Protein AF-A0A7C7QYH5-F1 (afdb_monomer)

Structure (mmCIF, N/CA/C/O backbone):
data_AF-A0A7C7QYH5-F1
#
_entry.id   AF-A0A7C7QYH5-F1
#
loop_
_atom_site.group_PDB
_atom_site.id
_atom_site.type_symbol
_atom_site.label_atom_id
_atom_site.label_alt_id
_atom_site.label_comp_id
_atom_site.label_asym_id
_atom_site.label_entity_id
_atom_site.label_seq_id
_atom_site.pdbx_PDB_ins_code
_atom_site.Cartn_x
_atom_site.Cartn_y
_atom_site.Cartn_z
_atom_site.occupancy
_atom_site.B_iso_or_equiv
_atom_site.auth_seq_id
_atom_site.auth_comp_id
_atom_site.auth_asym_id
_atom_site.auth_atom_id
_atom_site.pdbx_PDB_m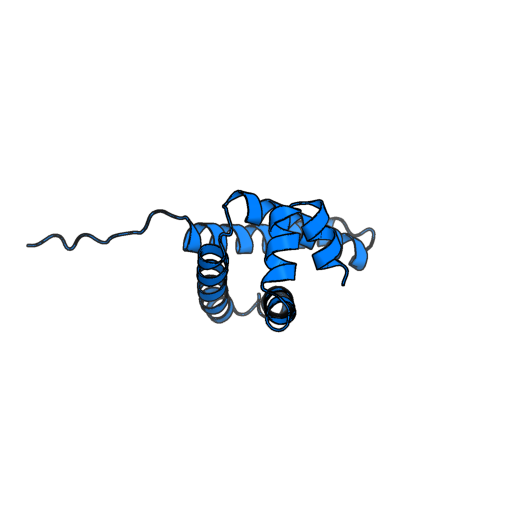odel_num
ATOM 1 N N . MET A 1 1 ? 4.311 10.397 9.741 1.00 55.09 1 MET A N 1
ATOM 2 C CA . MET A 1 1 ? 5.781 10.218 9.840 1.00 55.09 1 MET A CA 1
ATOM 3 C C . MET A 1 1 ? 6.195 8.800 10.260 1.00 55.09 1 MET A C 1
ATOM 5 O O . MET A 1 1 ? 7.300 8.419 9.902 1.00 55.09 1 MET A O 1
ATOM 9 N N . ALA A 1 2 ? 5.340 7.999 10.922 1.00 70.38 2 ALA A N 1
ATOM 10 C CA . ALA A 1 2 ? 5.680 6.640 11.377 1.00 70.38 2 ALA A CA 1
ATOM 11 C C . ALA A 1 2 ? 6.144 5.703 10.243 1.00 70.38 2 ALA A C 1
ATOM 13 O O . ALA A 1 2 ? 7.282 5.245 10.263 1.00 70.38 2 ALA A O 1
ATOM 14 N N . PHE A 1 3 ? 5.339 5.509 9.190 1.00 69.31 3 PHE A N 1
ATOM 15 C CA . PHE A 1 3 ? 5.657 4.575 8.095 1.00 69.31 3 PHE A CA 1
ATOM 16 C C . PHE A 1 3 ? 7.059 4.755 7.480 1.00 69.31 3 PHE A C 1
ATOM 18 O O . PHE A 1 3 ? 7.763 3.779 7.259 1.00 69.31 3 PHE A O 1
ATOM 25 N N . HIS A 1 4 ? 7.506 5.992 7.235 1.00 67.31 4 HIS A N 1
ATOM 26 C CA . HIS A 1 4 ? 8.836 6.242 6.664 1.00 67.31 4 HIS A CA 1
ATOM 27 C C . HIS A 1 4 ? 9.976 5.835 7.600 1.00 67.31 4 HIS A C 1
ATOM 29 O O . HIS A 1 4 ? 11.016 5.367 7.133 1.00 67.31 4 HIS A O 1
ATOM 35 N N . SER A 1 5 ? 9.777 6.012 8.907 1.00 75.00 5 SER A N 1
ATOM 36 C CA . SER A 1 5 ? 10.714 5.550 9.929 1.00 75.00 5 SER A CA 1
ATOM 37 C C . SER A 1 5 ? 10.817 4.021 9.897 1.00 75.00 5 SER A C 1
ATOM 39 O O . SER A 1 5 ? 11.918 3.479 9.782 1.00 75.00 5 SER A O 1
ATOM 41 N N . HIS A 1 6 ? 9.674 3.325 9.864 1.00 78.06 6 HIS A N 1
ATOM 42 C CA . HIS A 1 6 ? 9.630 1.862 9.768 1.00 78.06 6 HIS A CA 1
ATOM 43 C C . HIS A 1 6 ? 10.220 1.349 8.447 1.00 78.06 6 HIS A C 1
ATOM 45 O O . HIS A 1 6 ? 11.052 0.447 8.443 1.00 78.06 6 HIS A O 1
ATOM 51 N N . LEU A 1 7 ? 9.891 1.969 7.313 1.00 75.12 7 LEU A N 1
ATOM 52 C CA . LEU A 1 7 ? 10.441 1.572 6.018 1.00 75.12 7 LEU A CA 1
ATOM 53 C C . LEU A 1 7 ? 11.958 1.772 5.956 1.00 75.12 7 LEU A C 1
ATOM 55 O O . LEU A 1 7 ? 12.667 0.907 5.449 1.00 75.12 7 LEU A O 1
ATOM 59 N N . SER A 1 8 ? 12.472 2.875 6.504 1.00 78.06 8 SER A N 1
ATOM 60 C CA . SER A 1 8 ? 13.919 3.122 6.566 1.00 78.06 8 SER A CA 1
ATOM 61 C C . SER A 1 8 ? 14.636 2.106 7.456 1.00 78.06 8 SER A C 1
ATOM 63 O O . SER A 1 8 ? 15.781 1.761 7.175 1.00 78.06 8 SER A O 1
ATOM 65 N N . ARG A 1 9 ? 13.963 1.578 8.487 1.00 81.94 9 ARG A N 1
ATOM 66 C CA . ARG A 1 9 ? 14.471 0.477 9.316 1.00 81.94 9 ARG A CA 1
ATOM 67 C C . ARG A 1 9 ? 14.564 -0.833 8.525 1.00 81.94 9 ARG A C 1
ATOM 69 O O . ARG A 1 9 ? 15.592 -1.500 8.593 1.00 81.94 9 ARG A O 1
ATOM 76 N N . TYR A 1 10 ? 13.528 -1.192 7.763 1.00 76.19 10 TYR A N 1
ATOM 77 C CA . TYR A 1 10 ? 13.463 -2.480 7.050 1.00 76.19 10 TYR A CA 1
ATOM 78 C C . TYR A 1 10 ? 14.178 -2.492 5.693 1.00 76.19 10 TYR A C 1
ATOM 80 O O . TYR A 1 10 ? 14.671 -3.532 5.251 1.00 76.19 10 TYR A O 1
ATOM 88 N N . ALA A 1 11 ? 14.258 -1.347 5.022 1.00 71.62 11 ALA A N 1
ATOM 89 C CA . ALA A 1 11 ? 14.972 -1.178 3.764 1.00 71.62 11 ALA A CA 1
ATOM 90 C C . ALA A 1 11 ? 15.595 0.225 3.677 1.00 71.62 11 ALA A C 1
ATOM 92 O O . ALA A 1 11 ? 15.057 1.097 2.995 1.00 71.62 11 ALA A O 1
ATOM 93 N N . PRO A 1 12 ? 16.773 0.444 4.290 1.00 70.69 12 PRO A N 1
ATOM 94 C CA . PRO A 1 12 ? 17.411 1.760 4.363 1.00 70.69 12 PRO A CA 1
ATOM 95 C C . PRO A 1 12 ? 17.686 2.383 2.991 1.00 70.69 12 PRO A C 1
ATOM 97 O O . PRO A 1 12 ? 17.496 3.578 2.801 1.00 70.69 12 PRO A O 1
ATOM 100 N N . ALA A 1 13 ? 18.078 1.568 2.007 1.00 66.19 13 ALA A N 1
ATOM 101 C CA . ALA A 1 13 ? 18.301 2.023 0.635 1.00 66.19 13 ALA A CA 1
ATOM 102 C C . ALA A 1 13 ? 17.002 2.480 -0.049 1.00 66.19 13 ALA A C 1
ATOM 104 O O . ALA A 1 13 ? 17.012 3.448 -0.808 1.00 66.19 13 ALA A O 1
ATOM 105 N N . LEU A 1 14 ? 15.879 1.816 0.256 1.00 62.78 14 LEU A N 1
ATOM 106 C CA . LEU A 1 14 ? 14.568 2.263 -0.199 1.00 62.78 14 LEU A CA 1
ATOM 107 C C . LEU A 1 14 ? 14.143 3.507 0.562 1.00 62.78 14 LEU A C 1
ATOM 109 O O . LEU A 1 14 ? 13.702 4.432 -0.091 1.00 62.78 14 LEU A O 1
ATOM 113 N N . GLY A 1 15 ? 14.342 3.579 1.880 1.00 58.41 15 GLY A N 1
ATOM 114 C CA . GLY A 1 15 ? 14.061 4.768 2.686 1.00 58.41 15 GLY A CA 1
ATOM 115 C C . GLY A 1 15 ? 14.813 6.006 2.193 1.00 58.41 15 GLY A C 1
ATOM 116 O O . GLY A 1 15 ? 14.200 7.048 1.989 1.00 58.41 15 GLY A O 1
ATOM 117 N N . LEU A 1 16 ? 16.112 5.884 1.904 1.00 57.94 16 LEU A N 1
ATOM 118 C CA . LEU A 1 16 ? 16.947 6.967 1.374 1.00 57.94 16 LEU A CA 1
ATOM 119 C C . LEU A 1 16 ? 16.588 7.336 -0.071 1.00 57.94 16 LEU A C 1
ATOM 121 O O . LEU A 1 16 ? 16.468 8.519 -0.375 1.00 57.94 16 LEU A O 1
ATOM 125 N N . GLY A 1 17 ? 16.367 6.356 -0.955 1.00 54.25 17 GLY A N 1
ATOM 126 C CA . GLY A 1 17 ? 15.922 6.605 -2.334 1.00 54.25 17 GLY A CA 1
ATOM 127 C C . GLY A 1 17 ? 14.524 7.230 -2.397 1.00 54.25 17 GLY A C 1
ATOM 128 O O . GLY A 1 17 ? 14.302 8.186 -3.141 1.00 54.25 17 GLY A O 1
ATOM 129 N N . PHE A 1 18 ? 13.610 6.762 -1.541 1.00 51.06 18 PHE A N 1
ATOM 130 C CA . PHE A 1 18 ? 12.283 7.342 -1.347 1.00 51.06 18 PHE A CA 1
ATOM 131 C C . PHE A 1 18 ? 12.338 8.737 -0.757 1.00 51.06 18 PHE A C 1
ATOM 133 O O . PHE A 1 18 ? 11.470 9.515 -1.109 1.00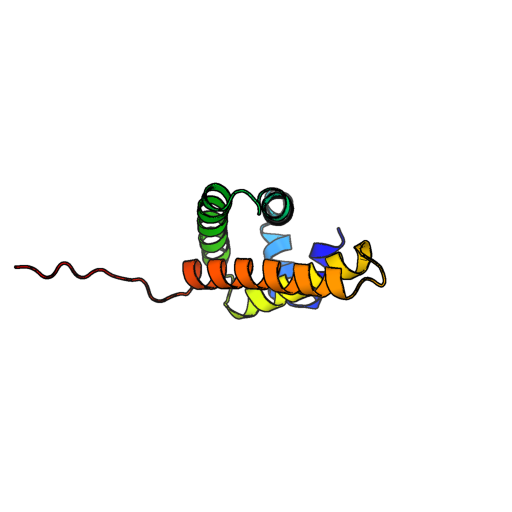 51.06 18 PHE A O 1
ATOM 140 N N . MET A 1 19 ? 13.294 9.047 0.126 1.00 50.06 19 MET A N 1
ATOM 141 C CA . MET A 1 19 ? 13.499 10.369 0.740 1.00 50.06 19 MET A CA 1
ATOM 142 C C . MET A 1 19 ? 14.254 11.346 -0.175 1.00 50.06 19 MET A C 1
ATOM 144 O O . MET A 1 19 ? 14.060 12.553 -0.060 1.00 50.06 19 MET A O 1
ATOM 148 N N . ALA A 1 20 ? 15.054 10.855 -1.123 1.00 49.78 20 ALA A N 1
ATOM 149 C CA . ALA A 1 20 ? 15.769 11.678 -2.098 1.00 49.78 20 ALA A CA 1
ATOM 150 C C . ALA A 1 20 ? 14.908 12.041 -3.327 1.00 49.78 20 ALA A C 1
ATOM 152 O O . ALA A 1 20 ? 14.973 13.170 -3.804 1.00 49.78 20 ALA A O 1
ATOM 153 N N . HIS A 1 21 ? 14.033 11.145 -3.807 1.00 47.44 21 HIS A N 1
ATOM 154 C CA . HIS A 1 21 ? 13.104 11.394 -4.934 1.00 47.44 21 HIS A CA 1
ATOM 155 C C . HIS A 1 21 ? 11.830 12.189 -4.531 1.00 47.44 21 HIS A C 1
ATOM 157 O O . HIS A 1 21 ? 10.838 12.269 -5.250 1.00 47.44 21 HIS A O 1
ATOM 163 N N . SER A 1 22 ? 11.854 12.771 -3.334 1.00 44.19 22 SER A N 1
ATOM 164 C CA . SER A 1 22 ? 10.729 12.817 -2.393 1.00 44.19 22 SER A CA 1
ATOM 165 C C . SER A 1 22 ? 10.186 14.177 -2.051 1.00 44.19 22 SER A C 1
ATOM 167 O O . SER A 1 22 ? 9.120 14.269 -1.441 1.00 44.19 22 SER A O 1
ATOM 169 N N . ALA A 1 23 ? 10.954 15.221 -2.358 1.00 47.94 23 ALA A N 1
ATOM 170 C CA . ALA A 1 23 ? 10.629 16.598 -2.027 1.00 47.94 23 ALA A CA 1
ATOM 171 C C . ALA A 1 23 ? 9.457 17.071 -2.917 1.00 47.94 23 ALA A C 1
ATOM 173 O O . ALA A 1 23 ? 9.628 17.899 -3.802 1.00 47.94 23 ALA A O 1
ATOM 174 N N . GLY A 1 24 ? 8.287 16.441 -2.752 1.00 50.34 24 GLY A N 1
ATOM 175 C CA . GLY A 1 24 ? 7.067 16.603 -3.544 1.00 50.34 24 GLY A CA 1
ATOM 176 C C . GLY A 1 24 ? 6.206 15.328 -3.663 1.00 50.34 24 GLY A C 1
ATOM 177 O O . GLY A 1 24 ? 5.005 15.397 -3.431 1.00 50.34 24 GLY A O 1
ATOM 178 N N . GLN A 1 25 ? 6.786 14.159 -3.982 1.00 46.41 25 GLN A N 1
ATOM 179 C CA . GLN A 1 25 ? 6.021 12.964 -4.417 1.00 46.41 25 GLN A CA 1
ATOM 180 C C . GLN A 1 25 ? 5.878 11.832 -3.382 1.00 46.41 25 GLN A C 1
ATOM 182 O O . GLN A 1 25 ? 4.992 10.986 -3.494 1.00 46.41 25 GLN A O 1
ATOM 187 N N . THR A 1 26 ? 6.702 11.790 -2.340 1.00 43.69 26 THR A N 1
ATOM 188 C CA . THR A 1 26 ? 6.722 10.643 -1.409 1.00 43.69 26 THR A CA 1
ATOM 189 C C . THR A 1 26 ? 5.566 10.647 -0.417 1.00 43.69 26 THR A C 1
ATOM 191 O O . THR A 1 26 ? 5.031 9.587 -0.087 1.00 43.69 26 THR A O 1
ATOM 194 N N . GLY A 1 27 ? 5.077 11.833 -0.038 1.00 50.22 27 GLY A N 1
ATOM 195 C CA . GLY A 1 27 ? 3.802 11.954 0.670 1.00 50.22 27 GLY A CA 1
ATOM 196 C C . GLY A 1 27 ? 2.641 11.368 -0.139 1.00 50.22 27 GLY A C 1
ATOM 197 O O . GLY A 1 27 ? 1.750 10.751 0.433 1.00 50.22 27 GLY A O 1
ATOM 198 N N . GLN A 1 28 ? 2.694 11.472 -1.470 1.00 55.00 28 GLN A N 1
ATOM 199 C CA . GLN A 1 28 ? 1.652 10.978 -2.362 1.00 55.00 28 GLN A CA 1
ATOM 200 C C . GLN A 1 28 ? 1.645 9.454 -2.455 1.00 55.00 28 GLN A C 1
ATOM 202 O O . GLN A 1 28 ? 0.573 8.867 -2.510 1.00 55.00 28 GLN A O 1
ATOM 207 N N . LEU A 1 29 ? 2.803 8.793 -2.413 1.00 54.16 29 LEU A N 1
ATOM 208 C CA . LEU A 1 29 ? 2.892 7.335 -2.528 1.00 54.16 29 LEU A CA 1
ATOM 209 C C . LEU A 1 29 ? 2.410 6.627 -1.252 1.00 54.16 29 LEU A C 1
ATOM 211 O O . LEU A 1 29 ? 1.629 5.679 -1.326 1.00 54.16 29 LEU A O 1
ATOM 215 N N . VAL A 1 30 ? 2.788 7.151 -0.082 1.00 54.56 30 VAL A N 1
ATOM 216 C CA 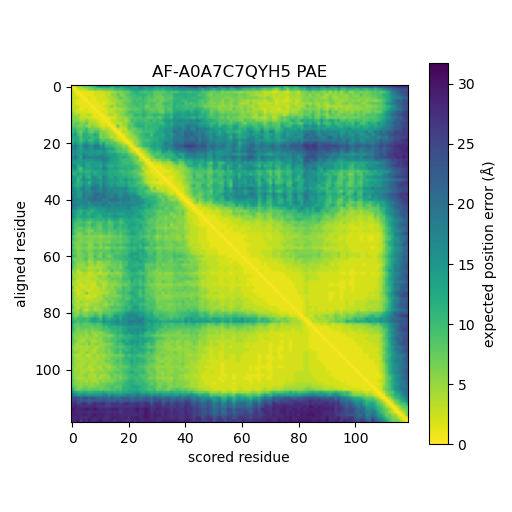. VAL A 1 30 ? 2.271 6.681 1.215 1.00 54.56 30 VAL A CA 1
ATOM 217 C C . VAL A 1 30 ? 0.790 7.008 1.365 1.00 54.56 30 VAL A C 1
ATOM 219 O O . VAL A 1 30 ? 0.020 6.128 1.729 1.00 54.56 30 VAL A O 1
ATOM 222 N N . ALA A 1 31 ? 0.361 8.218 0.994 1.00 59.66 31 ALA A N 1
ATOM 223 C CA . ALA A 1 31 ? -1.061 8.552 0.953 1.00 59.66 31 ALA A CA 1
ATOM 224 C C . ALA A 1 31 ? -1.834 7.662 -0.031 1.00 59.66 31 ALA A C 1
ATOM 226 O O . ALA A 1 31 ? -2.976 7.321 0.237 1.00 59.66 31 ALA A O 1
ATOM 227 N N . THR A 1 32 ? -1.220 7.238 -1.139 1.00 62.31 32 THR A N 1
ATOM 228 C CA . THR A 1 32 ? -1.840 6.316 -2.102 1.00 62.31 32 THR A CA 1
ATOM 229 C C . THR A 1 32 ? -2.007 4.925 -1.499 1.00 62.31 32 THR A C 1
ATOM 231 O O . THR A 1 32 ? -3.078 4.353 -1.647 1.00 62.31 32 THR A O 1
ATOM 234 N N . LEU A 1 33 ? -1.008 4.401 -0.777 1.00 59.94 33 LEU A N 1
ATOM 235 C CA . LEU A 1 33 ? -1.125 3.121 -0.063 1.00 59.94 33 LEU A CA 1
ATOM 236 C C . LEU A 1 33 ? -2.175 3.185 1.060 1.00 59.94 33 LEU A C 1
ATOM 238 O O . LEU A 1 33 ? -3.010 2.289 1.159 1.00 59.94 33 LEU A O 1
ATOM 242 N N . SER A 1 34 ? -2.195 4.264 1.849 1.00 59.09 34 SER A N 1
ATOM 243 C CA . SER A 1 34 ? -3.209 4.485 2.891 1.00 59.09 34 SER A CA 1
ATOM 244 C C . SER A 1 34 ? -4.616 4.682 2.317 1.00 59.09 34 SER A C 1
ATOM 246 O O . SER A 1 34 ? -5.577 4.139 2.849 1.00 59.09 34 SER A O 1
ATOM 248 N N . ASN A 1 35 ? -4.756 5.402 1.202 1.00 61.56 35 ASN A N 1
ATOM 249 C CA . ASN A 1 35 ? -6.039 5.556 0.515 1.00 61.56 35 ASN A CA 1
ATOM 250 C C . ASN A 1 35 ? -6.501 4.244 -0.125 1.00 61.56 35 ASN A C 1
ATOM 252 O O . ASN A 1 35 ? -7.697 3.999 -0.181 1.00 61.56 35 ASN A O 1
ATOM 256 N N . LEU A 1 36 ? -5.581 3.390 -0.580 1.00 61.69 36 LEU A N 1
ATOM 257 C CA . LEU A 1 36 ? -5.901 2.088 -1.167 1.00 61.69 36 LEU A CA 1
ATOM 258 C C . LEU A 1 36 ? -6.530 1.127 -0.166 1.00 61.69 36 LEU A C 1
ATOM 260 O O . LEU A 1 36 ? -7.456 0.400 -0.517 1.00 61.69 36 LEU A O 1
ATOM 264 N N . ILE A 1 37 ? -6.070 1.185 1.081 1.00 60.25 37 ILE A N 1
ATOM 265 C CA . ILE A 1 37 ? -6.710 0.505 2.203 1.00 60.25 37 ILE A CA 1
ATOM 266 C C . ILE A 1 37 ? -8.167 0.973 2.371 1.00 60.25 37 ILE A C 1
ATOM 268 O O . ILE A 1 37 ? -9.048 0.158 2.616 1.00 60.25 37 ILE A O 1
ATOM 272 N N . ALA A 1 38 ? -8.451 2.260 2.157 1.00 58.06 38 ALA A N 1
ATOM 273 C CA . ALA A 1 38 ? -9.804 2.809 2.262 1.00 58.06 38 ALA A CA 1
ATOM 274 C C . ALA A 1 38 ? -10.738 2.440 1.087 1.00 58.06 38 ALA A C 1
ATOM 276 O O . ALA A 1 38 ? -11.946 2.620 1.200 1.00 58.06 38 ALA A O 1
ATOM 277 N N . VAL A 1 39 ? -10.211 1.929 -0.034 1.00 58.88 39 VAL A N 1
ATOM 278 C CA . VAL A 1 39 ? -11.005 1.480 -1.201 1.00 58.88 39 VAL A CA 1
ATOM 279 C C . VAL A 1 39 ? -10.929 -0.031 -1.437 1.00 58.88 39 VAL A C 1
ATOM 281 O O . VAL A 1 39 ? -11.279 -0.496 -2.526 1.00 58.88 39 VAL A O 1
ATOM 284 N N . ILE A 1 40 ? -10.508 -0.811 -0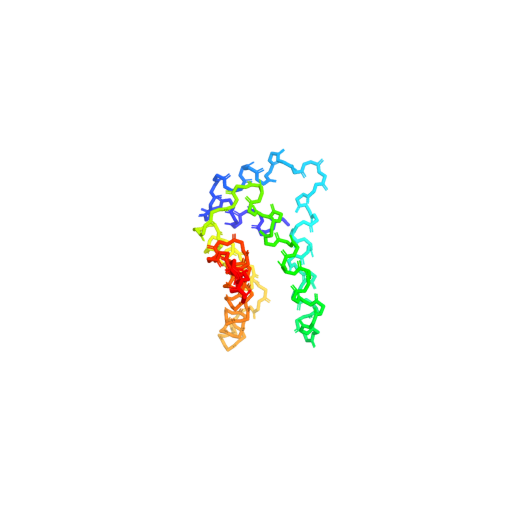.436 1.00 61.28 40 ILE A N 1
ATOM 285 C CA . ILE A 1 40 ? -10.334 -2.269 -0.548 1.00 61.28 40 ILE A CA 1
ATOM 286 C C . ILE A 1 40 ? -11.635 -3.002 -0.893 1.00 61.28 40 ILE A C 1
ATOM 288 O O . ILE A 1 40 ? -11.613 -3.960 -1.666 1.00 61.28 40 ILE A O 1
ATOM 292 N N . ASP A 1 41 ? -12.773 -2.460 -0.454 1.00 61.41 41 ASP A N 1
ATOM 293 C CA . ASP A 1 41 ? -14.116 -2.961 -0.775 1.00 61.41 41 ASP A CA 1
ATOM 294 C C . ASP A 1 41 ? -14.541 -2.672 -2.230 1.00 61.41 41 ASP A C 1
ATOM 296 O O . ASP A 1 41 ? -15.598 -3.105 -2.690 1.00 61.41 41 ASP A O 1
ATOM 300 N N . THR A 1 42 ? -13.702 -1.968 -2.999 1.00 64.81 42 THR A N 1
ATOM 301 C CA . THR A 1 42 ? -13.909 -1.631 -4.418 1.00 64.81 42 THR A CA 1
ATOM 302 C C . THR A 1 42 ? -12.848 -2.301 -5.306 1.00 64.81 42 THR A C 1
ATOM 304 O O . THR A 1 42 ? -11.930 -1.646 -5.818 1.00 64.81 42 THR A O 1
ATOM 307 N N . PRO A 1 43 ? -12.973 -3.615 -5.574 1.00 64.94 43 PRO A N 1
ATOM 308 C CA . PRO A 1 43 ? -11.899 -4.434 -6.145 1.00 64.94 43 PRO A CA 1
ATOM 309 C C . PRO A 1 43 ? -11.431 -3.990 -7.540 1.00 64.94 43 PRO A C 1
ATOM 311 O O . PRO A 1 43 ? -10.244 -4.085 -7.862 1.00 64.94 43 PRO A O 1
ATOM 314 N N . ASN A 1 44 ? -12.331 -3.463 -8.378 1.00 66.62 44 ASN A N 1
ATOM 315 C CA . ASN A 1 44 ? -11.975 -2.984 -9.720 1.00 66.62 44 ASN A CA 1
ATOM 316 C C . ASN A 1 44 ? -11.161 -1.682 -9.685 1.00 66.62 44 ASN A C 1
ATOM 318 O O . ASN A 1 44 ? -10.188 -1.543 -10.429 1.00 66.62 44 ASN A O 1
ATOM 322 N N . VAL A 1 45 ? -11.529 -0.747 -8.805 1.00 66.94 45 VAL A N 1
ATOM 323 C CA . VAL A 1 45 ? -10.815 0.529 -8.632 1.00 66.94 45 VAL A CA 1
ATOM 324 C C . VAL A 1 45 ? -9.443 0.271 -8.015 1.00 66.94 45 VAL A C 1
ATOM 326 O O . VAL A 1 45 ? -8.436 0.765 -8.530 1.00 66.94 45 VAL A O 1
ATOM 329 N N . ALA A 1 46 ? -9.393 -0.585 -6.991 1.00 69.94 46 ALA A N 1
ATOM 330 C CA . ALA A 1 46 ? -8.153 -1.005 -6.354 1.00 69.94 46 ALA A CA 1
ATOM 331 C C . ALA A 1 46 ? -7.186 -1.627 -7.373 1.00 69.94 46 ALA A C 1
ATOM 333 O O . ALA A 1 46 ? -6.036 -1.206 -7.465 1.00 69.94 46 ALA A O 1
ATOM 334 N N . ARG A 1 47 ? -7.647 -2.549 -8.231 1.00 73.81 47 ARG A N 1
ATOM 335 C CA . ARG A 1 47 ? -6.788 -3.212 -9.230 1.00 73.81 47 ARG A CA 1
ATOM 336 C C . ARG A 1 47 ? -6.105 -2.235 -10.193 1.00 73.81 47 ARG A C 1
ATOM 338 O O . ARG A 1 47 ? -4.912 -2.390 -10.474 1.00 73.81 47 ARG A O 1
ATOM 345 N N . VAL A 1 48 ? -6.834 -1.246 -10.718 1.00 77.06 48 VAL A N 1
ATOM 346 C CA . VAL A 1 48 ? -6.278 -0.261 -11.667 1.00 77.06 48 VAL A CA 1
ATOM 347 C C . VAL A 1 48 ? -5.225 0.612 -10.985 1.00 77.06 48 VAL A C 1
ATOM 349 O O . VAL A 1 48 ? -4.125 0.775 -11.521 1.00 77.06 48 VAL A O 1
ATOM 352 N N . GLN A 1 49 ? -5.530 1.120 -9.788 1.00 77.12 49 GLN A N 1
ATOM 353 C CA . GLN A 1 49 ? -4.608 1.960 -9.021 1.00 77.12 49 GLN A CA 1
ATOM 354 C C . GLN A 1 49 ? -3.355 1.184 -8.593 1.00 77.12 49 GLN A C 1
ATOM 356 O O . GLN A 1 49 ? -2.239 1.646 -8.836 1.00 77.12 49 GLN A O 1
ATOM 361 N N . LEU A 1 50 ? -3.522 -0.034 -8.067 1.00 80.81 50 LEU A N 1
ATOM 362 C CA . LEU A 1 50 ? -2.423 -0.920 -7.665 1.00 80.81 50 LEU A CA 1
ATOM 363 C C . LEU A 1 50 ? -1.495 -1.254 -8.827 1.00 80.81 50 LEU A C 1
ATOM 365 O O . LEU A 1 50 ? -0.277 -1.267 -8.66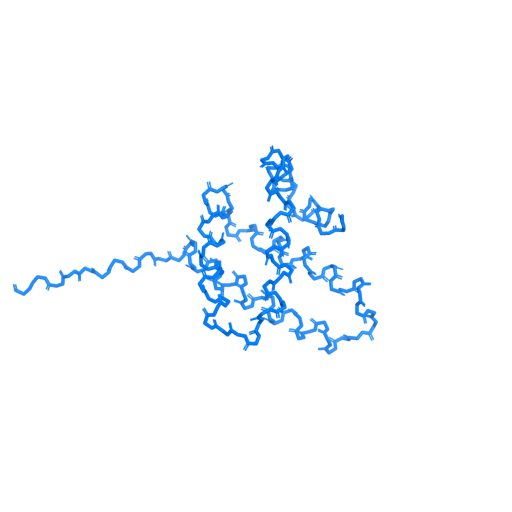6 1.00 80.81 50 LEU A O 1
ATOM 369 N N . SER A 1 51 ? -2.051 -1.469 -10.018 1.00 83.81 51 SER A N 1
ATOM 370 C CA . SER A 1 51 ? -1.249 -1.751 -11.209 1.00 83.81 51 SER A CA 1
ATOM 371 C C . SER A 1 51 ? -0.429 -0.539 -11.655 1.00 83.81 51 SER A C 1
ATOM 373 O O . SER A 1 51 ? 0.722 -0.683 -12.071 1.00 83.81 51 SER A O 1
ATOM 375 N N . GLY A 1 52 ? -1.009 0.665 -11.581 1.00 81.31 52 GLY A N 1
ATOM 376 C CA . GLY A 1 52 ? -0.294 1.917 -11.838 1.00 81.31 52 GLY A CA 1
ATOM 377 C C . GLY A 1 52 ? 0.856 2.119 -10.856 1.00 81.31 52 GLY A C 1
ATOM 378 O O . GLY A 1 52 ? 1.998 2.320 -11.276 1.00 81.31 52 GLY A O 1
ATOM 379 N N . LEU A 1 53 ? 0.563 1.957 -9.567 1.00 80.88 53 LEU A N 1
ATOM 380 C CA . LEU A 1 53 ? 1.522 2.096 -8.479 1.00 80.88 53 LEU A CA 1
ATOM 381 C C . LEU A 1 53 ? 2.666 1.077 -8.579 1.00 80.88 53 LEU A C 1
ATOM 383 O O . LEU A 1 53 ? 3.832 1.449 -8.499 1.00 80.88 53 LEU A O 1
ATOM 387 N N . ALA A 1 54 ? 2.359 -0.198 -8.833 1.00 84.69 54 ALA A N 1
ATOM 388 C CA . ALA A 1 54 ? 3.354 -1.256 -9.014 1.00 84.69 54 ALA A CA 1
ATOM 389 C C . ALA A 1 54 ? 4.358 -0.929 -10.134 1.00 84.69 54 ALA A C 1
ATOM 391 O O . ALA A 1 54 ? 5.569 -1.103 -9.975 1.00 84.69 54 ALA A O 1
ATOM 392 N N . ARG A 1 55 ? 3.872 -0.404 -11.268 1.00 84.38 55 ARG A N 1
ATOM 393 C CA . ARG A 1 55 ? 4.735 0.015 -12.384 1.00 84.38 55 ARG A CA 1
ATOM 394 C C . ARG A 1 55 ? 5.611 1.211 -12.018 1.00 84.38 55 ARG A C 1
ATOM 396 O O . ARG A 1 55 ? 6.794 1.197 -12.356 1.00 84.38 55 ARG A O 1
ATOM 403 N N . GLN A 1 56 ? 5.056 2.202 -11.319 1.00 79.31 56 GLN A N 1
ATOM 404 C CA . GLN A 1 56 ? 5.812 3.361 -10.834 1.00 79.31 56 GLN A CA 1
ATOM 405 C C . GLN A 1 56 ? 6.923 2.936 -9.870 1.00 79.31 56 GLN A C 1
ATOM 407 O O . GLN A 1 56 ? 8.085 3.284 -10.080 1.00 79.31 56 GLN A O 1
ATOM 412 N N . LEU A 1 57 ? 6.601 2.100 -8.880 1.00 78.62 57 LEU A N 1
ATOM 413 C CA . LEU A 1 57 ? 7.574 1.560 -7.931 1.00 78.62 57 LEU A CA 1
ATOM 414 C C . LEU A 1 57 ? 8.704 0.815 -8.638 1.00 78.62 57 LEU A C 1
ATOM 416 O O . LEU A 1 57 ? 9.878 1.058 -8.363 1.00 78.62 57 LEU A O 1
ATOM 420 N N . ARG A 1 58 ? 8.371 -0.044 -9.604 1.00 84.00 58 ARG A N 1
ATOM 421 C CA . ARG A 1 58 ? 9.376 -0.735 -10.416 1.00 84.00 58 ARG A CA 1
ATOM 422 C C . ARG A 1 58 ? 10.267 0.235 -11.184 1.00 84.00 58 ARG A C 1
ATOM 424 O O . ARG A 1 58 ? 11.477 0.037 -11.211 1.00 84.00 58 ARG A O 1
ATOM 431 N N . SER A 1 59 ? 9.692 1.266 -11.811 1.00 76.50 59 SER A N 1
ATOM 432 C CA . SER A 1 59 ? 10.481 2.278 -12.530 1.00 76.50 59 SER A CA 1
ATOM 433 C C . SER A 1 59 ? 11.403 3.077 -11.608 1.00 76.50 59 SER A C 1
ATOM 435 O O . SER A 1 59 ? 12.484 3.466 -12.032 1.00 76.50 59 SER A O 1
ATOM 437 N N . ALA A 1 60 ? 11.025 3.234 -10.338 1.00 71.62 60 ALA A N 1
ATOM 438 C CA . ALA A 1 60 ? 11.851 3.838 -9.298 1.00 71.62 60 ALA A CA 1
ATOM 439 C C . ALA A 1 60 ? 12.902 2.874 -8.705 1.00 71.62 60 ALA A C 1
ATOM 441 O O . ALA A 1 60 ? 13.590 3.225 -7.750 1.00 71.62 60 ALA A O 1
ATOM 442 N N . GLY A 1 61 ? 13.042 1.658 -9.246 1.00 78.31 61 GLY A N 1
ATOM 443 C CA . GLY A 1 61 ? 14.040 0.682 -8.804 1.00 78.31 61 GLY A CA 1
ATOM 444 C C . GLY A 1 61 ? 13.590 -0.224 -7.656 1.00 78.31 61 GLY A C 1
ATOM 445 O O . GLY A 1 61 ? 14.427 -0.905 -7.061 1.00 78.31 61 GLY A O 1
ATOM 446 N N . MET A 1 62 ? 12.290 -0.276 -7.342 1.00 83.44 62 MET A N 1
ATOM 447 C CA . MET A 1 62 ? 11.763 -1.230 -6.364 1.00 83.44 62 MET A CA 1
ATOM 448 C C . MET A 1 62 ? 12.098 -2.662 -6.798 1.00 83.44 62 MET A C 1
ATOM 450 O O . MET A 1 62 ? 1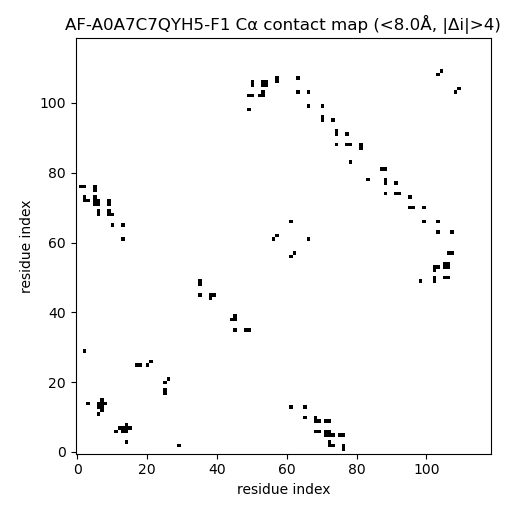1.764 -3.091 -7.903 1.00 83.44 62 MET A O 1
ATOM 454 N N . SER A 1 63 ? 12.760 -3.401 -5.909 1.00 87.06 63 SER A N 1
ATOM 45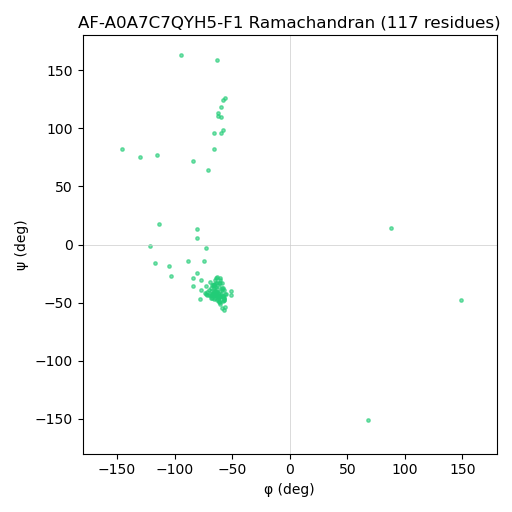5 C CA . SER A 1 63 ? 13.069 -4.820 -6.096 1.00 87.06 63 SER A CA 1
ATOM 456 C C . SER A 1 63 ? 11.997 -5.702 -5.444 1.00 87.06 63 SER A C 1
ATOM 458 O O . SER A 1 63 ? 11.296 -5.231 -4.546 1.00 87.06 63 SER A O 1
ATOM 460 N N . PRO A 1 64 ? 11.905 -7.002 -5.794 1.00 89.12 64 PRO A N 1
ATOM 461 C CA . PRO A 1 64 ? 11.011 -7.941 -5.113 1.00 89.12 64 PRO A CA 1
ATOM 462 C C . PRO A 1 64 ? 11.158 -7.941 -3.585 1.00 89.12 64 PRO A C 1
ATOM 464 O O . PRO A 1 64 ? 10.166 -7.929 -2.862 1.00 89.12 64 PRO A O 1
ATOM 467 N N . ARG A 1 65 ? 12.396 -7.855 -3.079 1.00 87.81 65 ARG A N 1
ATOM 468 C CA . ARG A 1 65 ? 12.678 -7.773 -1.637 1.00 87.81 65 ARG A CA 1
ATOM 469 C C . ARG A 1 65 ? 12.100 -6.509 -0.993 1.00 87.81 65 ARG A C 1
ATOM 471 O O . ARG A 1 65 ? 11.773 -6.522 0.189 1.00 87.81 65 ARG A O 1
ATOM 478 N N . GLY A 1 66 ? 11.951 -5.433 -1.760 1.00 85.88 66 GLY A N 1
ATOM 479 C CA . GLY A 1 66 ? 11.367 -4.187 -1.281 1.00 85.88 66 GLY A CA 1
ATOM 480 C C . GLY A 1 66 ? 9.904 -4.314 -0.863 1.00 85.88 66 GLY A C 1
ATOM 481 O O . GLY A 1 66 ? 9.507 -3.695 0.117 1.00 85.88 66 GLY A O 1
ATOM 482 N N . TYR A 1 67 ? 9.129 -5.184 -1.515 1.00 86.25 67 TYR A N 1
ATOM 483 C CA . TYR A 1 67 ? 7.737 -5.441 -1.134 1.00 86.25 67 TYR A CA 1
ATOM 484 C C . TYR A 1 67 ? 7.630 -6.064 0.264 1.00 86.25 67 TYR A C 1
ATOM 486 O O . TYR A 1 67 ? 6.759 -5.673 1.032 1.00 86.25 67 TYR A O 1
ATOM 494 N N . MET A 1 68 ? 8.564 -6.946 0.643 1.00 88.44 68 MET A N 1
ATOM 495 C CA . MET A 1 68 ? 8.619 -7.509 2.002 1.00 88.44 68 MET A CA 1
ATOM 496 C C . MET A 1 68 ? 8.933 -6.437 3.054 1.00 88.44 68 MET A C 1
ATOM 498 O O . MET A 1 68 ? 8.367 -6.447 4.142 1.00 88.44 68 MET A O 1
ATOM 502 N N . ALA A 1 69 ? 9.808 -5.481 2.729 1.00 85.25 69 ALA A N 1
ATOM 503 C CA . ALA A 1 69 ? 10.112 -4.370 3.629 1.00 85.25 69 ALA A CA 1
ATOM 504 C C . ALA A 1 69 ? 8.923 -3.409 3.788 1.00 85.25 69 ALA A C 1
ATOM 506 O O . ALA A 1 69 ? 8.674 -2.920 4.887 1.00 85.25 69 ALA A O 1
ATOM 507 N N . VAL A 1 70 ? 8.169 -3.169 2.710 1.00 83.81 70 VAL A N 1
ATOM 508 C CA . VAL A 1 70 ? 6.918 -2.399 2.760 1.00 83.81 70 VAL A CA 1
ATOM 509 C C . VAL A 1 70 ? 5.866 -3.125 3.597 1.00 83.81 70 VAL A C 1
ATOM 511 O O . VAL A 1 70 ? 5.225 -2.480 4.419 1.00 83.81 70 VAL A O 1
ATOM 514 N N . HIS A 1 71 ? 5.730 -4.446 3.445 1.00 87.44 71 HIS A N 1
ATOM 515 C CA . HIS A 1 71 ? 4.835 -5.264 4.268 1.00 87.44 71 HIS A CA 1
ATOM 516 C C . HIS A 1 71 ? 5.146 -5.101 5.760 1.00 87.44 71 HIS A C 1
ATOM 518 O O . HIS A 1 71 ? 4.272 -4.717 6.528 1.00 87.44 71 HIS A O 1
ATOM 524 N N . ALA A 1 72 ? 6.404 -5.310 6.160 1.00 87.81 72 ALA A N 1
ATOM 525 C CA . ALA A 1 72 ? 6.827 -5.165 7.554 1.00 87.81 72 ALA A CA 1
ATOM 526 C C . ALA A 1 72 ? 6.587 -3.745 8.095 1.00 87.81 72 ALA A C 1
ATOM 528 O O . ALA A 1 72 ? 6.078 -3.575 9.196 1.00 87.81 72 ALA A O 1
ATOM 529 N N . ALA A 1 73 ? 6.889 -2.714 7.299 1.00 82.94 73 ALA A N 1
ATOM 530 C CA . ALA A 1 73 ? 6.659 -1.328 7.699 1.00 82.94 73 ALA A CA 1
ATOM 531 C C . ALA A 1 73 ? 5.171 -0.976 7.856 1.00 82.94 73 ALA A C 1
ATOM 533 O O . ALA A 1 73 ? 4.836 -0.144 8.695 1.00 82.94 73 ALA A O 1
ATOM 534 N N . LEU A 1 74 ? 4.288 -1.571 7.046 1.00 82.38 74 LEU A N 1
ATOM 535 C CA . LEU A 1 74 ? 2.841 -1.407 7.191 1.00 82.38 74 LEU A CA 1
ATOM 536 C C . LEU A 1 74 ? 2.320 -2.149 8.424 1.00 82.38 74 LEU A C 1
ATOM 538 O O . LEU A 1 74 ? 1.541 -1.567 9.172 1.00 82.38 74 LEU A O 1
ATOM 542 N N . MET A 1 75 ? 2.781 -3.379 8.665 1.00 87.50 75 MET A N 1
ATOM 543 C CA . MET A 1 75 ? 2.371 -4.159 9.836 1.00 87.50 75 MET A CA 1
ATOM 544 C C . MET A 1 75 ? 2.794 -3.502 11.153 1.00 87.50 75 MET A C 1
ATOM 546 O O . MET A 1 75 ? 1.977 -3.427 12.062 1.00 87.50 75 MET A O 1
ATOM 550 N N . ASP A 1 76 ? 3.996 -2.921 11.233 1.00 85.12 76 ASP A N 1
ATOM 551 C CA . ASP A 1 76 ? 4.411 -2.129 12.405 1.00 85.12 76 ASP A CA 1
ATOM 552 C C . ASP A 1 76 ? 3.416 -0.993 12.710 1.00 85.12 76 ASP A C 1
ATOM 554 O O . ASP A 1 76 ? 3.070 -0.756 13.865 1.00 85.12 76 ASP A O 1
ATOM 558 N N . VAL A 1 77 ? 2.946 -0.292 11.671 1.00 81.38 77 VAL A N 1
ATOM 559 C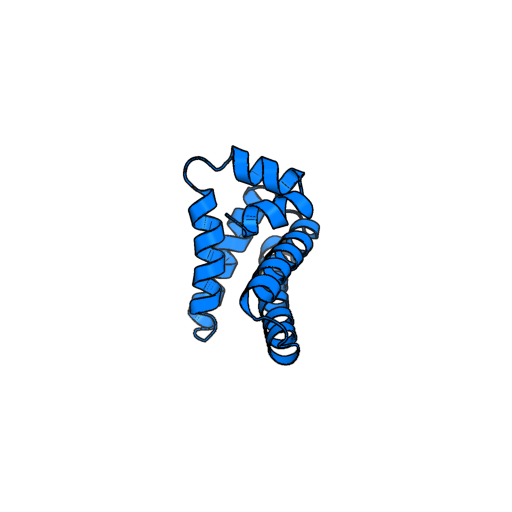 CA . VAL A 1 77 ? 1.981 0.808 11.823 1.00 81.38 77 VAL A CA 1
ATOM 560 C C . VAL A 1 77 ? 0.612 0.279 12.239 1.00 81.38 77 VAL A C 1
ATOM 562 O O . VAL A 1 77 ? -0.049 0.908 13.061 1.00 81.38 77 VAL A O 1
ATOM 565 N N . VAL A 1 78 ? 0.181 -0.859 11.689 1.00 81.81 78 VAL A N 1
ATOM 566 C CA . VAL A 1 78 ? -1.069 -1.518 12.086 1.00 81.81 78 VAL A CA 1
ATOM 567 C C . VAL A 1 78 ? -1.026 -1.847 13.574 1.00 81.81 78 VAL A C 1
ATOM 569 O O . VAL A 1 78 ? -1.886 -1.368 14.309 1.00 81.81 78 VAL A O 1
ATOM 572 N N . VAL A 1 79 ? 0.004 -2.567 14.027 1.00 83.56 79 VAL A N 1
ATOM 573 C CA . VAL A 1 79 ? 0.182 -2.973 15.432 1.00 83.56 79 VAL A CA 1
ATOM 574 C C . VAL A 1 79 ? 0.201 -1.764 16.371 1.00 83.56 79 VAL A C 1
ATOM 576 O O . VAL A 1 79 ? -0.426 -1.794 17.427 1.00 83.56 79 VAL A O 1
ATOM 579 N N . GLU A 1 80 ? 0.838 -0.659 15.969 1.00 81.31 80 GLU A N 1
ATOM 580 C CA . GLU A 1 80 ? 0.842 0.590 16.747 1.00 81.31 80 GLU A CA 1
ATOM 581 C C . GLU A 1 80 ? -0.573 1.172 16.968 1.00 81.31 80 GLU A C 1
ATOM 583 O O . GLU A 1 80 ? -0.807 1.829 17.981 1.00 81.31 80 GLU A O 1
ATOM 588 N N . HIS A 1 81 ? -1.526 0.929 16.057 1.00 78.38 81 HIS A N 1
ATOM 589 C CA . HIS A 1 81 ? -2.867 1.533 16.094 1.00 78.38 81 HIS A CA 1
ATOM 590 C C . HIS A 1 81 ? -3.978 0.600 16.586 1.00 78.38 81 HIS A C 1
ATOM 592 O O . HIS A 1 81 ? -4.982 1.095 17.100 1.00 78.38 81 HIS A O 1
ATOM 598 N N . ILE A 1 82 ? -3.845 -0.718 16.416 1.00 78.31 82 ILE A N 1
ATOM 599 C CA . ILE A 1 82 ? -4.915 -1.674 16.757 1.00 78.31 82 ILE A CA 1
ATOM 600 C C . ILE A 1 82 ? -4.857 -2.165 18.212 1.00 78.31 82 ILE A C 1
ATOM 602 O O . ILE A 1 82 ? -5.844 -2.712 18.700 1.00 78.31 82 ILE A O 1
ATOM 606 N N . GLY A 1 83 ? -3.746 -1.935 18.924 1.00 72.69 83 GLY A N 1
ATOM 607 C CA . GLY A 1 83 ? -3.551 -2.444 20.286 1.00 72.69 83 GLY A CA 1
ATOM 608 C C . GLY A 1 83 ? -3.412 -3.973 20.328 1.00 72.69 83 GLY A C 1
ATOM 609 O O . GLY A 1 83 ? -2.937 -4.575 19.372 1.00 72.69 83 GLY A O 1
ATOM 610 N N . ASP A 1 84 ? -3.815 -4.608 21.435 1.00 81.31 84 ASP A N 1
ATOM 611 C CA . ASP A 1 84 ? -3.767 -6.073 21.604 1.00 81.31 84 ASP A CA 1
ATOM 612 C C . ASP A 1 84 ? -5.015 -6.741 20.995 1.00 81.31 84 ASP A C 1
ATOM 614 O O . ASP A 1 84 ? -5.944 -7.149 21.695 1.00 81.31 84 ASP A O 1
ATOM 618 N N . ALA A 1 85 ? -5.076 -6.753 19.663 1.00 87.06 85 ALA A N 1
ATOM 619 C CA . ALA A 1 85 ? -6.183 -7.305 18.883 1.00 87.06 85 ALA A CA 1
ATOM 620 C C . ALA A 1 85 ? -5.649 -8.258 17.793 1.00 87.06 85 ALA A C 1
ATOM 622 O O . ALA A 1 85 ? -5.626 -7.890 16.615 1.00 87.06 85 ALA A O 1
ATOM 623 N N . PRO A 1 86 ? -5.225 -9.484 18.155 1.00 86.88 86 PRO A N 1
ATOM 624 C CA . PRO A 1 86 ? -4.524 -10.391 17.240 1.00 86.88 86 PRO A CA 1
ATOM 625 C C . PRO A 1 86 ? -5.363 -10.779 16.014 1.00 86.88 86 PRO A C 1
ATOM 627 O O . PRO A 1 86 ? -4.850 -10.834 14.904 1.00 86.88 86 PRO A O 1
ATOM 630 N N . GLU A 1 87 ? -6.677 -10.949 16.177 1.00 84.56 87 GLU A N 1
ATOM 631 C CA . GLU A 1 87 ? -7.589 -11.252 15.062 1.00 84.56 87 GLU A CA 1
ATOM 632 C C . GLU A 1 87 ? -7.634 -10.122 14.017 1.00 84.56 87 GLU A C 1
ATOM 634 O O . GLU A 1 87 ? -7.796 -10.362 12.820 1.00 84.56 87 GLU A O 1
ATOM 639 N N . VAL A 1 88 ? -7.481 -8.874 14.467 1.00 81.06 88 VAL A N 1
ATOM 640 C CA . VAL A 1 88 ? -7.441 -7.700 13.590 1.00 81.06 88 VAL A CA 1
ATOM 641 C C . VAL A 1 88 ? -6.078 -7.613 12.906 1.00 81.06 88 VAL A C 1
ATOM 643 O O . VAL A 1 88 ? -6.021 -7.306 11.716 1.00 81.06 88 VAL A O 1
ATOM 646 N N . GLU A 1 89 ? -4.991 -7.916 13.620 1.00 85.44 89 GLU A N 1
ATOM 647 C CA . GLU A 1 89 ? -3.636 -7.987 13.059 1.00 85.44 89 GLU A CA 1
ATOM 648 C C . GLU A 1 89 ? -3.552 -8.999 11.911 1.00 85.44 89 GLU A C 1
ATOM 650 O O . GLU A 1 89 ? -3.080 -8.654 10.826 1.00 85.44 89 GLU A O 1
ATOM 655 N N . ASP A 1 90 ? -4.076 -10.208 12.120 1.00 86.56 90 ASP A N 1
ATOM 656 C CA . ASP A 1 90 ? -4.082 -11.277 11.119 1.00 86.56 90 ASP A CA 1
ATOM 657 C C . ASP A 1 90 ? -4.872 -10.870 9.867 1.00 86.56 90 ASP A C 1
ATOM 659 O O . ASP A 1 90 ? -4.386 -11.019 8.742 1.00 86.56 90 ASP A O 1
ATOM 663 N N . ALA A 1 91 ? -6.051 -10.262 10.042 1.00 84.88 91 ALA A N 1
ATOM 664 C CA . ALA A 1 91 ? -6.854 -9.763 8.926 1.00 84.88 91 ALA A CA 1
ATOM 665 C C . ALA A 1 91 ? -6.106 -8.694 8.107 1.00 84.88 91 ALA A C 1
ATOM 667 O O . ALA A 1 91 ? -6.146 -8.699 6.873 1.00 84.88 91 ALA A O 1
ATOM 668 N N . TRP A 1 92 ? -5.378 -7.791 8.772 1.00 84.44 92 TRP A N 1
ATOM 669 C CA . TRP A 1 92 ? -4.528 -6.814 8.089 1.00 84.44 92 TRP A CA 1
ATOM 670 C C . TRP A 1 92 ? -3.357 -7.471 7.362 1.00 84.44 92 TRP A C 1
ATOM 672 O O . TRP A 1 92 ? -3.077 -7.095 6.220 1.00 84.44 92 TRP A O 1
ATOM 682 N N . ALA A 1 93 ? -2.697 -8.451 7.979 1.00 89.00 93 ALA A N 1
ATOM 683 C CA . ALA A 1 93 ? -1.579 -9.172 7.378 1.00 89.00 93 ALA A CA 1
ATOM 684 C C . ALA A 1 93 ? -1.999 -9.886 6.087 1.00 89.00 93 ALA A C 1
ATOM 686 O O . ALA A 1 93 ? -1.325 -9.761 5.060 1.00 89.00 93 ALA A O 1
ATOM 687 N N . GLU A 1 94 ? -3.143 -10.573 6.097 1.00 86.44 94 GLU A N 1
ATOM 688 C CA . GLU A 1 94 ? -3.685 -11.241 4.910 1.00 86.44 94 GLU A CA 1
ATOM 689 C C . GLU A 1 94 ? -3.960 -10.249 3.778 1.00 86.44 94 GLU A C 1
ATOM 691 O O . GLU A 1 94 ? -3.526 -10.436 2.635 1.00 86.44 94 GLU A O 1
ATOM 696 N N . VAL A 1 95 ? -4.654 -9.161 4.100 1.00 82.75 95 VAL A N 1
ATOM 697 C CA . VAL A 1 95 ? -5.101 -8.168 3.125 1.00 82.75 95 VAL A CA 1
ATOM 698 C C . VAL A 1 95 ? -3.922 -7.390 2.526 1.00 82.75 95 VAL A C 1
ATOM 700 O O . VAL A 1 95 ? -3.817 -7.251 1.301 1.00 82.75 95 VAL A O 1
ATOM 703 N N . ILE A 1 96 ? -2.991 -6.921 3.361 1.00 84.12 96 ILE A N 1
ATOM 704 C CA . ILE A 1 96 ? -1.779 -6.216 2.918 1.00 84.12 96 ILE A CA 1
ATOM 705 C C . ILE A 1 96 ? -0.886 -7.168 2.116 1.00 84.12 96 ILE A C 1
ATOM 707 O O . ILE A 1 96 ? -0.382 -6.795 1.050 1.00 84.12 96 ILE A O 1
ATOM 711 N N . GLY A 1 97 ? -0.722 -8.408 2.582 1.00 88.88 97 GLY A N 1
ATOM 712 C CA . GLY A 1 97 ? 0.026 -9.450 1.885 1.00 88.88 97 GLY A CA 1
ATOM 713 C C . GLY A 1 97 ? -0.519 -9.713 0.482 1.00 88.88 97 GLY A C 1
ATOM 714 O O . GLY A 1 97 ? 0.241 -9.690 -0.491 1.00 88.88 97 GLY A O 1
ATOM 715 N N . ALA A 1 98 ? -1.837 -9.875 0.345 1.00 85.81 98 ALA A N 1
ATOM 716 C CA . ALA A 1 98 ? -2.494 -10.094 -0.943 1.00 85.81 98 ALA A CA 1
ATOM 717 C C . ALA A 1 98 ? -2.291 -8.918 -1.914 1.00 85.81 98 ALA A C 1
ATOM 719 O O . ALA A 1 98 ? -1.978 -9.125 -3.093 1.00 85.81 98 ALA A O 1
ATOM 720 N N . ILE A 1 99 ? -2.409 -7.679 -1.424 1.00 84.12 99 ILE A N 1
ATOM 721 C CA . ILE A 1 99 ? -2.159 -6.473 -2.224 1.00 84.12 99 ILE A CA 1
ATOM 722 C C . ILE A 1 99 ? -0.718 -6.444 -2.734 1.00 84.12 99 ILE A C 1
ATOM 724 O O . ILE A 1 99 ? -0.483 -6.268 -3.933 1.00 84.12 99 ILE A O 1
ATOM 728 N N . LEU A 1 100 ? 0.255 -6.620 -1.840 1.00 87.75 100 LEU A N 1
ATOM 729 C CA . LEU A 1 100 ? 1.667 -6.525 -2.199 1.00 87.75 100 LEU A CA 1
ATOM 730 C C . LEU A 1 100 ? 2.089 -7.669 -3.122 1.00 87.75 100 LEU A C 1
ATOM 732 O O . LEU A 1 100 ? 2.866 -7.434 -4.046 1.00 87.75 100 LEU A O 1
ATOM 736 N N . ALA A 1 101 ? 1.530 -8.868 -2.948 1.00 89.38 101 ALA A N 1
ATOM 737 C CA . ALA A 1 101 ? 1.727 -9.987 -3.865 1.00 89.38 101 ALA A CA 1
ATOM 738 C C . ALA A 1 101 ? 1.182 -9.677 -5.269 1.00 89.38 101 ALA A C 1
ATOM 740 O O . ALA A 1 101 ? 1.865 -9.922 -6.267 1.00 89.38 101 ALA A O 1
ATOM 741 N N . MET A 1 102 ? -0.009 -9.075 -5.368 1.00 87.38 102 MET A N 1
ATOM 742 C CA . MET A 1 102 ? -0.574 -8.643 -6.650 1.00 87.38 102 MET A CA 1
ATOM 743 C C . MET A 1 102 ? 0.303 -7.580 -7.319 1.00 87.38 102 MET A C 1
ATOM 745 O O . MET A 1 102 ? 0.616 -7.689 -8.506 1.00 87.38 102 MET A O 1
ATOM 749 N N . MET A 1 103 ? 0.738 -6.567 -6.569 1.00 88.25 103 MET A N 1
ATOM 750 C CA . MET A 1 103 ? 1.628 -5.525 -7.084 1.00 88.25 103 MET A CA 1
ATOM 751 C C . MET A 1 103 ? 2.969 -6.100 -7.549 1.00 88.25 103 MET A C 1
ATOM 753 O O . MET A 1 103 ? 3.439 -5.769 -8.640 1.00 88.25 103 MET A O 1
ATOM 757 N N . LEU A 1 104 ? 3.561 -6.997 -6.758 1.00 90.88 104 LEU A N 1
ATOM 758 C CA . LEU A 1 104 ? 4.784 -7.713 -7.101 1.00 90.88 104 LEU A CA 1
ATOM 759 C C . LEU A 1 104 ? 4.615 -8.495 -8.407 1.00 90.88 104 LEU A C 1
ATOM 761 O O . LEU A 1 104 ? 5.482 -8.410 -9.275 1.00 90.88 104 LEU A O 1
ATOM 765 N N . ALA A 1 105 ? 3.493 -9.194 -8.587 1.00 90.12 105 ALA A N 1
ATOM 766 C CA . ALA A 1 105 ? 3.189 -9.914 -9.820 1.00 90.12 105 ALA A CA 1
ATOM 767 C C . ALA A 1 105 ? 3.029 -8.970 -11.024 1.00 90.12 105 ALA A C 1
ATOM 769 O O . ALA A 1 105 ? 3.560 -9.251 -12.094 1.00 90.12 105 ALA A O 1
ATOM 770 N N . VAL A 1 106 ? 2.371 -7.817 -10.866 1.00 89.06 106 VAL A N 1
ATOM 771 C CA . VAL A 1 106 ? 2.244 -6.819 -11.946 1.00 89.06 106 VAL A CA 1
ATOM 772 C C . VAL A 1 106 ? 3.601 -6.231 -12.340 1.00 89.06 106 VAL A C 1
ATOM 774 O O . VAL A 1 106 ? 3.871 -6.009 -13.521 1.00 89.06 106 VAL A O 1
ATOM 777 N N . ALA A 1 107 ? 4.459 -5.952 -11.362 1.00 90.25 107 ALA A N 1
ATOM 778 C CA . ALA A 1 107 ? 5.760 -5.344 -11.599 1.00 90.25 107 ALA A CA 1
ATOM 779 C C . ALA A 1 107 ? 6.797 -6.354 -12.125 1.00 90.25 107 ALA A C 1
ATOM 781 O O . ALA A 1 107 ? 7.524 -6.072 -13.078 1.00 90.25 107 ALA A O 1
ATOM 782 N N . HIS A 1 108 ? 6.894 -7.522 -11.500 1.00 87.88 108 HIS A N 1
ATOM 783 C CA . HIS A 1 108 ? 8.000 -8.463 -11.686 1.00 87.88 108 HIS A CA 1
ATOM 784 C C . HIS A 1 108 ? 7.565 -9.842 -12.185 1.00 87.88 108 HIS A C 1
ATOM 786 O O . HIS A 1 108 ? 8.424 -10.694 -12.404 1.00 87.88 108 HIS A O 1
ATOM 792 N N . GLY A 1 109 ? 6.267 -10.072 -12.380 1.00 82.19 109 GLY A N 1
ATOM 793 C CA . GLY A 1 109 ? 5.772 -11.301 -12.981 1.00 82.19 109 GLY A CA 1
ATOM 794 C C . GLY A 1 109 ? 6.248 -11.465 -14.428 1.00 82.19 109 GLY A C 1
ATOM 795 O O . GLY A 1 109 ? 6.631 -10.486 -15.085 1.00 82.19 109 GLY A O 1
ATOM 796 N N . PRO A 1 1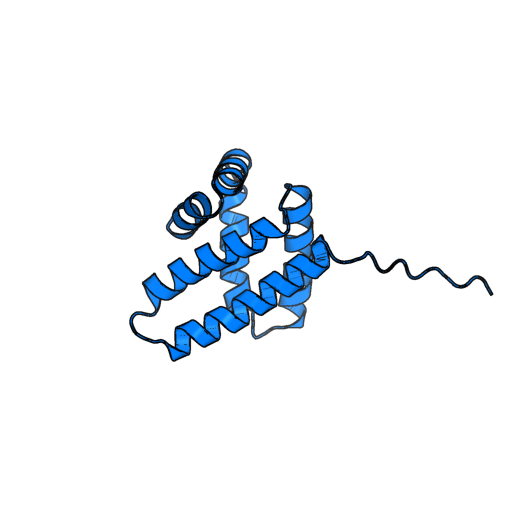10 ? 6.240 -12.703 -14.948 1.00 72.69 110 PRO A N 1
ATOM 797 C CA . PRO A 1 110 ? 6.541 -12.947 -16.348 1.00 72.69 110 PRO A CA 1
ATOM 798 C C . PRO A 1 110 ? 5.585 -12.117 -17.207 1.00 72.69 110 PRO A C 1
ATOM 800 O O . PRO A 1 110 ? 4.368 -12.176 -17.038 1.00 72.69 110 PRO A O 1
ATOM 803 N N . ARG A 1 111 ? 6.133 -11.313 -18.126 1.00 57.94 111 ARG A N 1
ATOM 804 C CA . ARG A 1 111 ? 5.308 -10.638 -19.128 1.00 57.94 111 ARG A CA 1
ATOM 805 C C . ARG A 1 111 ? 4.652 -11.730 -19.955 1.00 57.94 111 ARG A C 1
ATOM 807 O O . ARG A 1 111 ? 5.346 -12.404 -20.714 1.00 57.94 111 ARG A O 1
ATOM 814 N N . SER A 1 112 ? 3.342 -11.902 -19.822 1.00 46.91 112 SER A N 1
ATOM 815 C CA . SER A 1 112 ? 2.555 -12.700 -20.754 1.00 46.91 112 SER A CA 1
ATOM 816 C C . SER A 1 112 ? 2.595 -11.985 -22.103 1.00 46.91 112 SER A C 1
ATOM 818 O O . SER A 1 112 ? 1.710 -11.207 -22.451 1.00 46.91 112 SER A O 1
ATOM 820 N N . HIS A 1 113 ? 3.670 -12.189 -22.860 1.00 44.44 113 HIS A N 1
ATOM 821 C CA . HIS A 1 113 ? 3.626 -12.008 -24.294 1.00 44.44 113 HIS A CA 1
ATOM 822 C C . HIS A 1 113 ? 2.687 -13.100 -24.784 1.00 44.44 113 HIS A C 1
ATOM 824 O O . HIS A 1 113 ? 3.079 -14.256 -24.926 1.00 44.44 113 HIS A O 1
ATOM 830 N N . VAL A 1 114 ? 1.419 -12.744 -24.974 1.00 44.19 114 VAL A N 1
ATOM 831 C CA . VAL A 1 114 ? 0.563 -13.486 -25.889 1.00 44.19 114 VAL A CA 1
ATOM 832 C C . VAL A 1 114 ? 1.271 -13.374 -27.234 1.00 44.19 114 VAL A C 1
ATOM 834 O O . VAL A 1 114 ? 1.203 -12.341 -27.895 1.00 44.19 114 VAL A O 1
ATOM 837 N N . LEU A 1 115 ? 2.065 -14.391 -27.571 1.00 42.50 115 LEU A N 1
ATOM 838 C CA . LEU A 1 115 ? 2.546 -14.584 -28.925 1.00 42.50 115 LEU A CA 1
ATOM 839 C C . LEU A 1 115 ? 1.268 -14.735 -29.759 1.00 42.50 115 LEU A C 1
ATOM 841 O O . LEU A 1 115 ? 0.492 -15.652 -29.467 1.00 42.50 115 LEU A O 1
ATOM 845 N N . PRO A 1 116 ? 0.975 -13.859 -30.733 1.00 44.22 116 PRO A N 1
ATOM 846 C CA . PRO A 1 116 ? -0.059 -14.195 -31.685 1.00 44.22 116 PRO A CA 1
ATOM 847 C C . PRO A 1 116 ? 0.453 -15.447 -32.396 1.00 44.22 116 PRO A C 1
ATOM 849 O O . PRO A 1 116 ? 1.491 -15.410 -33.058 1.00 44.22 116 PRO A O 1
ATOM 852 N N . LEU A 1 117 ? -0.224 -16.576 -32.184 1.00 50.22 117 LEU A N 1
ATOM 853 C CA . LEU A 1 117 ? -0.115 -17.715 -33.081 1.00 50.22 117 LEU A CA 1
ATOM 854 C C . LEU A 1 117 ? -0.541 -17.177 -34.445 1.00 50.22 117 LEU A C 1
ATOM 856 O O . LEU A 1 117 ? -1.726 -16.957 -34.685 1.00 50.22 117 LEU A O 1
ATOM 860 N N . ALA A 1 118 ? 0.448 -16.845 -35.274 1.00 52.88 118 ALA A N 1
ATOM 861 C CA . ALA A 1 118 ? 0.230 -16.576 -36.679 1.00 52.88 118 ALA A CA 1
ATOM 862 C C . ALA A 1 118 ? -0.378 -17.857 -37.260 1.00 52.88 118 ALA A C 1
ATOM 864 O O . ALA A 1 118 ? 0.273 -18.904 -37.264 1.00 52.88 118 ALA A O 1
ATOM 865 N N . ALA A 1 119 ? -1.660 -17.765 -37.606 1.00 52.91 119 ALA A N 1
ATOM 866 C CA . ALA A 1 119 ? -2.376 -18.755 -38.392 1.00 52.91 119 ALA A CA 1
ATOM 867 C C . ALA A 1 119 ? -1.984 -18.626 -39.867 1.00 52.91 119 ALA A C 1
ATOM 869 O O . ALA A 1 119 ? -1.696 -17.481 -40.294 1.00 52.91 119 ALA A O 1
#

Radius of gyration: 15.71 Å; Cα contacts (8 Å, |Δi|>4): 78; chains: 1; bounding box: 32×35×60 Å

pLDDT: mean 72.32, std 14.5, range [42.5, 90.88]

Secondary structure (DSSP, 8-state):
-HHHHHHHHH-HHHHHHHHHS-TTTHHHHHHHHHHHHHTTT-HHHHHHHHHHHHHHHHHTT--HHHHHHHHHHHHHHHHHHH-S-HHHHHHHHHHHHHHHHHHHHHHHS----------

Foldseek 3Di:
DQLLVQLCVLPVVCSVLLVVVPPPPSVVLVVLVVVLVVCLVPPVVSLVSLLVSLQVCVVSVDDLSSLVSSLRSVLVVVCVPPPPDVVSSVVSSVSSVVSSVSSCCSNPNPPPPPPPPPD

Nearest PDB structures (foldseek):
  7ohd-assembly2_B  TM=8.267E-01  e=1.223E-02  Mus musculus
  7dih-assembly2_B  TM=8.385E-01  e=2.632E-02  Aquifex aeolicus VF5
  8oup-assembly1_A  TM=7.993E-01  e=4.386E-02  Spisula solidissima
  3pt8-assembly1_B  TM=8.276E-01  e=5.958E-02  Phacoides pectinatus
  3pt7-assembly1_B  TM=8.276E-01  e=7.692E-02  Phacoides pectinatus

Sequence (119 aa):
MAFHSHLSRYAPALGLGFMAHSAGQTGQLVATLSNLIAVIDTPNVARVQLSGLARQLRSAGMSPRGYMAVHAALMDVVVEHIGDAPEVEDAWAEVIGAILAMMLAVAHGPRSHVLPLAA

Mean predicted aligned error: 9.62 Å

Solvent-accessible surface area (backbone atoms only — not comparable to full-atom values): 6760 Å² total; per-residue (Å²): 117,65,54,61,57,38,26,30,71,60,33,49,70,54,33,50,53,48,60,68,74,20,93,79,50,39,67,52,55,54,49,48,55,57,50,45,64,75,37,59,94,38,63,71,63,41,51,57,52,43,49,53,50,22,46,51,42,41,76,73,65,54,48,81,71,48,52,56,22,49,50,53,17,49,48,55,52,47,53,74,70,63,58,101,38,67,75,58,52,52,54,49,51,54,55,53,49,53,52,47,53,51,26,46,43,69,50,70,41,83,78,81,72,78,70,78,79,81,124